Protein AF-A0A660QSX0-F1 (afdb_monomer_lite)

Structure (mmCIF, N/CA/C/O backbone):
data_AF-A0A660QSX0-F1
#
_entry.id   AF-A0A660QSX0-F1
#
loop_
_atom_site.group_PDB
_atom_site.id
_atom_site.type_symbol
_atom_site.label_atom_id
_atom_site.label_alt_id
_atom_site.label_comp_id
_atom_site.label_asym_id
_atom_site.label_entity_id
_atom_site.label_seq_id
_atom_site.pdbx_PDB_ins_code
_atom_site.Cartn_x
_atom_site.Cartn_y
_atom_site.Cartn_z
_atom_site.occupancy
_atom_site.B_iso_or_equiv
_atom_site.auth_seq_id
_atom_site.auth_comp_id
_atom_site.auth_asym_id
_atom_site.auth_atom_id
_atom_site.pdbx_PDB_model_num
ATOM 1 N N . MET A 1 1 ? -3.092 -7.867 -6.630 1.00 58.81 1 MET A N 1
ATOM 2 C CA . MET A 1 1 ? -1.644 -8.135 -6.470 1.00 58.81 1 MET A CA 1
ATOM 3 C C . MET A 1 1 ? -0.92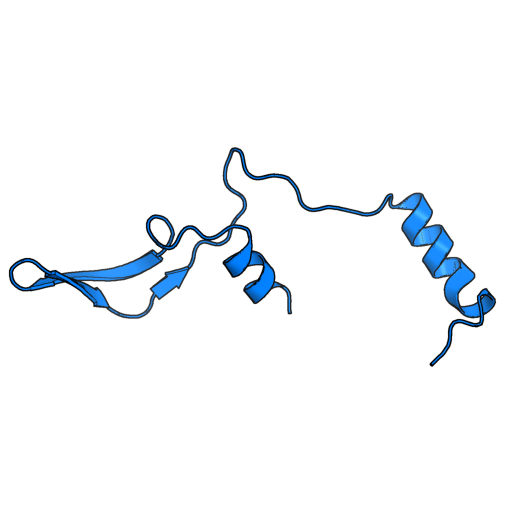0 -7.056 -5.647 1.00 58.81 1 MET A C 1
ATOM 5 O O . MET A 1 1 ? -0.126 -7.420 -4.796 1.00 58.81 1 MET A O 1
ATOM 9 N N . MET A 1 2 ? -1.224 -5.755 -5.794 1.00 78.62 2 MET A N 1
ATOM 10 C CA . MET A 1 2 ? -0.472 -4.666 -5.123 1.00 7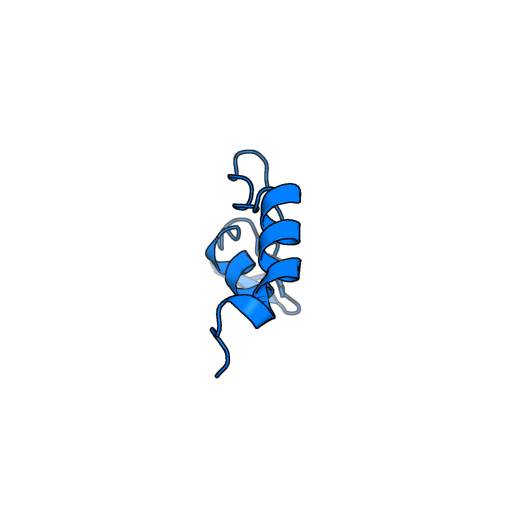8.62 2 MET A CA 1
ATOM 11 C C . MET A 1 2 ? -0.755 -4.446 -3.618 1.00 78.62 2 MET A C 1
ATOM 13 O O . MET A 1 2 ? 0.045 -3.808 -2.938 1.00 78.62 2 MET A O 1
ATOM 17 N N . ALA A 1 3 ? -1.867 -4.963 -3.078 1.00 82.94 3 ALA A N 1
ATOM 18 C CA . ALA A 1 3 ? -2.252 -4.728 -1.678 1.00 82.94 3 ALA A CA 1
ATOM 19 C C . ALA A 1 3 ? -1.292 -5.387 -0.670 1.00 82.94 3 ALA A C 1
ATOM 21 O O . ALA A 1 3 ? -0.867 -4.740 0.281 1.00 82.94 3 ALA A O 1
ATOM 22 N N . LEU A 1 4 ? -0.893 -6.641 -0.922 1.00 90.38 4 LEU A N 1
ATOM 23 C CA . LEU A 1 4 ? 0.049 -7.365 -0.061 1.00 90.38 4 LEU A CA 1
ATOM 24 C C . LEU A 1 4 ? 1.414 -6.677 -0.019 1.00 90.38 4 LEU A C 1
ATOM 26 O O . LEU A 1 4 ? 1.985 -6.513 1.051 1.00 90.38 4 LEU A O 1
ATOM 30 N N . TRP A 1 5 ? 1.915 -6.219 -1.168 1.00 90.75 5 TRP A N 1
ATOM 31 C CA . TRP A 1 5 ? 3.170 -5.472 -1.209 1.00 90.75 5 TRP A CA 1
ATOM 32 C C . TRP A 1 5 ? 3.099 -4.210 -0.343 1.00 90.75 5 TRP A C 1
ATOM 34 O O . TRP A 1 5 ? 4.012 -3.961 0.442 1.00 90.75 5 TRP A O 1
ATOM 44 N N . GLY A 1 6 ? 1.990 -3.465 -0.403 1.00 88.94 6 GLY A N 1
ATOM 45 C CA . GLY A 1 6 ? 1.778 -2.323 0.484 1.00 88.94 6 GLY A CA 1
ATOM 46 C C . GLY A 1 6 ? 1.775 -2.699 1.965 1.00 88.94 6 GLY A C 1
ATOM 47 O O . GLY A 1 6 ? 2.459 -2.053 2.755 1.00 88.94 6 GLY A O 1
ATOM 48 N N . TRP A 1 7 ? 1.088 -3.781 2.334 1.00 90.12 7 TRP A N 1
ATOM 49 C CA . TRP A 1 7 ? 1.055 -4.284 3.713 1.00 90.12 7 TRP A CA 1
ATOM 50 C C . TRP A 1 7 ? 2.412 -4.761 4.236 1.00 90.12 7 TRP A C 1
ATOM 52 O O . TRP A 1 7 ? 2.625 -4.772 5.438 1.00 90.12 7 TRP A O 1
ATOM 62 N N . PHE A 1 8 ? 3.341 -5.169 3.377 1.00 90.06 8 PHE A N 1
ATOM 63 C CA . PHE A 1 8 ? 4.656 -5.629 3.836 1.00 90.06 8 PHE A CA 1
ATOM 64 C C . PHE A 1 8 ? 5.760 -4.581 3.708 1.00 90.06 8 PHE A C 1
ATOM 66 O O . PHE A 1 8 ? 6.874 -4.822 4.163 1.00 90.06 8 PHE A O 1
ATOM 73 N N . THR A 1 9 ? 5.476 -3.420 3.115 1.00 89.75 9 THR A N 1
ATOM 74 C CA . THR A 1 9 ? 6.484 -2.365 2.919 1.00 89.75 9 THR A CA 1
ATOM 75 C C . THR A 1 9 ? 6.139 -1.038 3.588 1.00 89.75 9 THR A C 1
ATOM 77 O O . THR A 1 9 ? 7.030 -0.205 3.741 1.00 89.75 9 THR A O 1
ATOM 80 N N . ARG A 1 10 ? 4.872 -0.818 3.980 1.00 91.25 10 ARG A N 1
ATOM 81 C CA . ARG A 1 10 ? 4.376 0.503 4.433 1.00 91.25 10 ARG A CA 1
ATOM 82 C C . ARG A 1 10 ? 3.429 0.484 5.621 1.00 91.25 10 ARG A C 1
ATOM 84 O O . ARG A 1 10 ? 2.869 1.517 5.979 1.00 91.25 10 ARG A O 1
ATOM 91 N N . PHE A 1 11 ? 3.206 -0.699 6.166 1.00 91.69 11 PHE A N 1
ATOM 92 C CA . PHE A 1 11 ? 2.306 -0.931 7.278 1.00 91.69 11 PHE A CA 1
ATOM 93 C C . PHE A 1 11 ? 3.129 -1.207 8.531 1.00 91.69 11 PHE A C 1
ATOM 95 O O . PHE A 1 11 ? 3.931 -2.141 8.569 1.00 91.69 11 PHE A O 1
ATOM 102 N N . ASP A 1 12 ? 2.903 -0.390 9.548 1.00 90.69 12 ASP A N 1
ATOM 103 C CA . ASP A 1 12 ? 3.336 -0.595 10.916 1.00 90.69 12 ASP A CA 1
ATOM 104 C C . ASP A 1 12 ? 2.152 -1.175 11.719 1.00 90.69 12 ASP A C 1
ATOM 106 O O . ASP A 1 12 ? 1.182 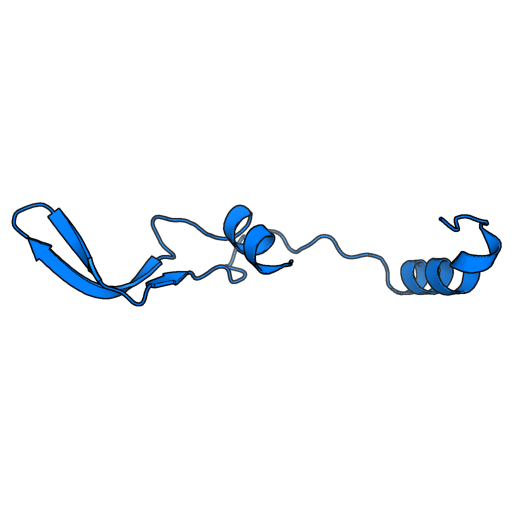-0.461 11.993 1.00 90.69 12 ASP A O 1
ATOM 110 N N . PRO A 1 13 ? 2.205 -2.454 12.138 1.00 87.81 13 PRO A N 1
ATOM 111 C CA . PRO A 1 13 ? 1.119 -3.095 12.878 1.00 87.81 13 PRO A CA 1
ATOM 112 C C . PRO A 1 13 ? 0.719 -2.399 14.179 1.00 87.81 13 PRO A C 1
ATOM 114 O O . PRO A 1 13 ? -0.399 -2.599 14.654 1.00 87.81 13 PRO A O 1
ATOM 117 N N . TYR A 1 14 ? 1.620 -1.619 14.777 1.00 87.88 14 TYR A N 1
ATOM 118 C CA . TYR A 1 14 ? 1.341 -0.888 16.004 1.00 87.88 14 TYR A CA 1
ATOM 119 C C . TYR A 1 14 ? 0.564 0.407 15.737 1.00 87.88 14 TYR A C 1
ATOM 121 O O . TYR A 1 14 ? -0.322 0.758 16.518 1.00 87.88 14 TYR A O 1
ATOM 129 N N . MET A 1 15 ? 0.862 1.098 14.634 1.00 90.00 15 MET A N 1
ATOM 130 C CA . MET A 1 15 ? 0.310 2.426 14.338 1.00 90.00 15 MET A CA 1
ATOM 131 C C . MET A 1 15 ? -0.889 2.402 13.384 1.00 90.00 15 MET A C 1
ATOM 133 O O . MET A 1 15 ? -1.779 3.243 13.508 1.00 90.00 15 MET A O 1
ATOM 137 N N . ASP A 1 16 ? -0.949 1.426 12.479 1.00 94.69 16 ASP A N 1
ATOM 138 C CA . ASP A 1 16 ? -1.768 1.517 11.262 1.00 94.69 16 ASP A CA 1
ATOM 139 C C . ASP A 1 16 ? -3.017 0.628 11.277 1.00 94.69 16 ASP A C 1
ATOM 141 O O . ASP A 1 16 ? -3.684 0.446 10.254 1.00 94.69 16 ASP A O 1
ATOM 145 N N . ILE A 1 17 ? -3.342 0.039 12.432 1.00 94.62 17 ILE A N 1
ATOM 146 C CA . ILE A 1 17 ? -4.577 -0.724 12.626 1.00 94.62 17 ILE A CA 1
ATOM 147 C C . ILE A 1 17 ? -5.641 0.177 13.259 1.00 94.62 17 ILE A C 1
ATOM 149 O O . ILE A 1 17 ? -5.568 0.572 14.429 1.00 94.62 17 ILE A O 1
ATOM 153 N N . HIS A 1 18 ? -6.701 0.434 12.495 1.00 94.56 18 HIS A N 1
ATOM 154 C CA . HIS A 1 18 ? -7.837 1.248 12.914 1.00 94.56 18 HIS A CA 1
ATOM 155 C C . HIS A 1 18 ? -9.093 0.372 13.025 1.00 94.56 18 HIS A C 1
ATOM 157 O O . HIS A 1 18 ? -9.771 0.126 12.025 1.00 94.56 18 HIS A O 1
ATOM 163 N N . PRO A 1 19 ? -9.416 -0.138 14.227 1.00 95.94 19 PRO A N 1
ATOM 164 C CA . PRO A 1 19 ? -10.646 -0.888 14.438 1.00 95.94 19 PRO A CA 1
ATOM 165 C C . PRO A 1 19 ? -11.864 0.033 14.471 1.00 95.94 19 PRO A C 1
ATOM 167 O O . PRO A 1 19 ? -11.786 1.156 14.972 1.00 95.94 19 PRO A O 1
ATOM 170 N N . ALA A 1 20 ? -13.019 -0.482 14.052 1.00 97.75 20 ALA A N 1
ATOM 171 C CA . ALA A 1 20 ? -14.295 0.220 14.181 1.00 97.75 20 ALA A CA 1
ATOM 172 C C . ALA A 1 20 ? -14.654 0.529 15.644 1.00 97.75 20 ALA A C 1
ATOM 174 O O . ALA A 1 20 ? -15.322 1.522 15.929 1.00 97.75 20 ALA A O 1
ATOM 175 N N . ARG A 1 21 ? -14.201 -0.311 16.585 1.00 97.69 21 ARG A N 1
ATOM 176 C CA . ARG A 1 21 ? -14.371 -0.092 18.025 1.00 97.69 21 ARG A CA 1
ATOM 177 C C . ARG A 1 21 ? -13.204 -0.666 18.823 1.00 97.69 21 ARG A C 1
ATOM 179 O O . ARG A 1 21 ? -12.719 -1.760 18.536 1.00 97.69 21 ARG A O 1
ATOM 186 N N . ARG A 1 22 ? -12.803 0.060 19.870 1.00 95.81 22 ARG A N 1
ATOM 187 C CA . ARG A 1 22 ? -11.839 -0.377 20.891 1.00 95.81 22 ARG A CA 1
ATOM 188 C C . ARG A 1 22 ? -12.568 -0.573 22.216 1.00 95.81 22 ARG A C 1
ATOM 190 O O . ARG A 1 22 ? -13.419 0.237 22.573 1.00 95.81 22 ARG A O 1
ATOM 197 N N . GLU A 1 23 ? -12.242 -1.637 22.934 1.00 97.44 23 GLU A N 1
ATOM 198 C CA . GLU A 1 23 ? -12.829 -1.958 24.235 1.00 97.44 23 GLU A CA 1
ATOM 199 C C . GLU A 1 23 ? -11.734 -2.402 25.205 1.00 97.44 23 GLU A C 1
ATOM 201 O O . GLU A 1 23 ? -10.901 -3.234 24.855 1.00 97.44 23 GLU A O 1
ATOM 206 N N . LEU A 1 24 ? -11.726 -1.858 26.423 1.00 97.62 24 LEU A N 1
ATOM 207 C CA . LEU A 1 24 ? -10.852 -2.342 27.490 1.00 97.62 24 LEU A CA 1
ATOM 208 C C . LEU A 1 24 ? -11.565 -3.455 28.260 1.00 97.62 24 LEU A C 1
ATOM 210 O O . LEU A 1 24 ? -12.605 -3.220 28.871 1.00 97.62 24 LEU A O 1
ATOM 214 N N . GLN A 1 25 ? -10.986 -4.654 28.254 1.00 97.31 25 GLN A N 1
ATOM 215 C CA . GLN A 1 25 ? -11.435 -5.786 29.065 1.00 97.31 25 GLN A CA 1
ATOM 216 C C . GLN A 1 25 ? -10.338 -6.137 30.073 1.00 97.31 25 GLN A C 1
ATOM 218 O O . GLN A 1 25 ? -9.349 -6.800 29.748 1.00 97.31 25 GLN A O 1
ATOM 223 N N . GLY A 1 26 ? -10.487 -5.633 31.302 1.00 95.75 26 GLY A N 1
ATOM 224 C CA . GLY A 1 26 ? -9.434 -5.685 32.316 1.00 95.75 26 GLY A CA 1
ATOM 225 C C . GLY A 1 26 ? -8.204 -4.889 31.869 1.00 95.75 26 GLY A C 1
ATOM 226 O O . GLY A 1 26 ? -8.304 -3.700 31.581 1.00 95.75 26 GLY A O 1
ATOM 227 N N . ASN A 1 27 ? -7.049 -5.551 31.780 1.00 95.25 27 ASN A N 1
ATOM 228 C CA . ASN A 1 27 ? -5.793 -4.964 31.300 1.00 95.25 27 ASN A CA 1
ATOM 229 C C . ASN A 1 27 ? -5.520 -5.214 29.801 1.00 95.25 27 ASN A C 1
ATOM 231 O O . ASN A 1 27 ? -4.398 -4.999 29.345 1.00 95.25 27 ASN A O 1
ATOM 235 N N . LYS A 1 28 ? -6.508 -5.701 29.039 1.00 95.50 28 LYS A N 1
ATOM 236 C CA . LYS A 1 28 ? -6.377 -5.996 27.605 1.00 95.50 28 LYS A CA 1
ATOM 237 C C . LYS A 1 28 ? -7.178 -5.008 26.769 1.00 95.50 28 LYS A C 1
ATOM 239 O O . LYS A 1 28 ? -8.311 -4.675 27.112 1.00 95.50 28 LYS A O 1
ATOM 244 N N . MET A 1 29 ? -6.615 -4.605 25.633 1.00 93.44 29 MET A N 1
ATOM 245 C CA . MET A 1 29 ? -7.332 -3.855 24.606 1.00 93.44 29 MET A CA 1
ATOM 246 C C . MET A 1 29 ? -7.868 -4.818 23.546 1.00 93.44 29 MET A C 1
ATOM 248 O O . MET A 1 29 ? -7.098 -5.519 22.893 1.00 93.44 29 MET A O 1
ATOM 252 N N . VAL A 1 30 ? -9.187 -4.853 23.386 1.00 95.75 30 VAL A N 1
ATOM 253 C CA . VAL A 1 30 ? -9.890 -5.647 22.376 1.00 95.75 30 VAL A CA 1
ATOM 254 C C . VAL A 1 30 ? -10.259 -4.744 21.203 1.00 95.75 30 VAL A C 1
ATOM 256 O O . VAL A 1 30 ? -10.830 -3.666 21.383 1.00 95.75 30 VAL A O 1
ATOM 259 N N . MET A 1 31 ? -9.927 -5.193 19.995 1.00 95.88 31 MET A N 1
ATOM 260 C CA . MET A 1 31 ? -10.197 -4.499 18.738 1.00 95.88 31 MET A CA 1
ATOM 261 C C . MET A 1 31 ? -11.299 -5.238 17.982 1.00 95.88 31 MET A C 1
ATOM 263 O O . MET A 1 31 ? -11.184 -6.438 17.744 1.00 95.88 31 MET A O 1
ATOM 267 N N . HIS A 1 32 ? -12.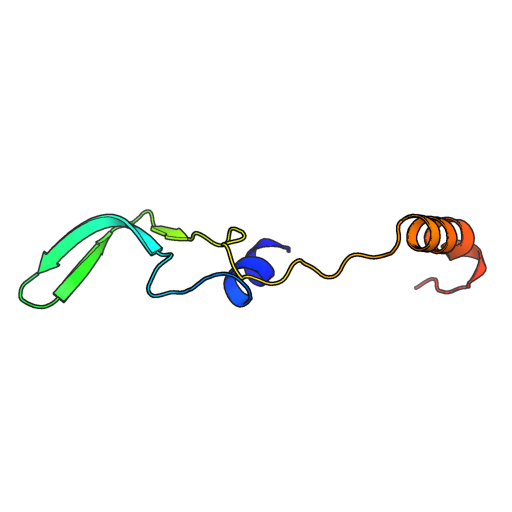368 -4.532 17.619 1.00 97.38 32 HIS A N 1
ATOM 268 C CA . HIS A 1 32 ? -13.528 -5.120 16.947 1.00 97.38 32 HIS A CA 1
ATOM 269 C C . HIS A 1 32 ? -13.536 -4.785 15.460 1.00 97.38 32 HIS A C 1
ATOM 271 O O . HIS A 1 32 ? -13.169 -3.678 15.061 1.00 97.38 32 HIS A O 1
ATOM 277 N N . PHE A 1 33 ? -13.996 -5.743 14.657 1.00 96.75 33 PHE A N 1
ATOM 278 C CA . PHE A 1 33 ? -14.161 -5.566 13.220 1.00 96.75 33 PHE A CA 1
ATOM 279 C C . PHE A 1 33 ? -15.243 -4.526 12.870 1.00 96.75 33 PHE A C 1
ATOM 281 O O . PHE A 1 33 ? -16.172 -4.317 13.654 1.00 96.75 33 PHE A O 1
ATOM 288 N N . PRO A 1 34 ? -15.170 -3.941 11.658 1.00 96.94 34 PRO A N 1
ATOM 289 C CA . PRO A 1 34 ? -14.074 -4.075 10.688 1.00 96.94 34 PRO A CA 1
ATOM 290 C C . PRO A 1 34 ? -12.759 -3.436 11.169 1.00 96.94 34 PRO A C 1
ATOM 292 O O . PRO A 1 34 ? -12.768 -2.503 11.968 1.00 96.94 34 PRO A O 1
ATOM 295 N N . LEU A 1 35 ? -11.632 -3.969 10.685 1.00 94.44 35 LEU A N 1
ATOM 296 C CA . LEU A 1 35 ? -10.303 -3.383 10.866 1.00 94.44 35 LEU A CA 1
ATOM 297 C C . LEU A 1 35 ? -9.889 -2.722 9.553 1.00 94.44 35 LEU A C 1
ATOM 299 O O . LEU A 1 35 ? -9.892 -3.376 8.510 1.00 94.44 35 LEU A O 1
ATOM 303 N N . LEU A 1 36 ? -9.512 -1.451 9.610 1.00 94.56 36 LEU A N 1
ATOM 304 C CA . LEU A 1 36 ? -8.840 -0.770 8.513 1.00 94.56 36 LEU A CA 1
ATOM 305 C C . LEU A 1 36 ? -7.324 -0.872 8.719 1.00 94.56 36 LEU A C 1
ATOM 307 O O . LEU A 1 36 ? -6.831 -0.626 9.819 1.00 94.56 36 LEU A O 1
ATOM 311 N N . ILE A 1 37 ? -6.613 -1.234 7.651 1.00 93.69 37 ILE A N 1
ATOM 312 C CA . ILE A 1 37 ? -5.148 -1.269 7.589 1.00 93.69 37 ILE A CA 1
ATOM 313 C C . ILE A 1 37 ? -4.687 -0.081 6.746 1.00 93.69 37 ILE A C 1
ATOM 315 O O . ILE A 1 37 ? -4.965 -0.043 5.543 1.00 93.69 37 ILE A O 1
ATOM 319 N N . ASP A 1 38 ? -3.976 0.865 7.356 1.00 93.38 38 ASP A N 1
ATOM 320 C CA . ASP A 1 38 ? -3.386 2.000 6.646 1.00 93.38 38 ASP A CA 1
ATOM 321 C C . ASP A 1 38 ? -1.994 1.656 6.092 1.00 93.38 38 ASP A C 1
ATOM 323 O O . ASP A 1 38 ? -0.961 1.831 6.737 1.00 93.38 38 ASP A O 1
ATOM 327 N N . ALA A 1 39 ? -1.971 1.199 4.842 1.00 93.25 39 ALA A N 1
ATOM 328 C CA . ALA A 1 39 ? -0.743 0.981 4.083 1.00 93.25 39 ALA A CA 1
ATOM 329 C C . ALA A 1 39 ? -0.476 2.099 3.058 1.00 93.25 39 ALA A C 1
ATOM 331 O O . ALA A 1 39 ? 0.017 1.825 1.958 1.00 93.25 39 ALA A O 1
ATOM 332 N N . THR A 1 40 ? -0.841 3.348 3.354 1.00 91.62 40 THR A N 1
ATOM 333 C CA . THR A 1 40 ? -0.503 4.509 2.512 1.00 91.62 40 THR A CA 1
ATOM 334 C C . THR A 1 40 ? 0.976 4.902 2.636 1.00 91.62 40 THR A C 1
ATOM 336 O O . THR A 1 40 ? 1.709 4.365 3.471 1.00 91.62 40 THR A O 1
ATOM 339 N N . TRP A 1 41 ? 1.450 5.802 1.764 1.00 90.06 41 TRP A N 1
ATOM 340 C CA . TRP A 1 41 ? 2.776 6.408 1.922 1.00 90.06 41 TRP A CA 1
ATOM 341 C C . TRP A 1 41 ? 2.742 7.420 3.052 1.00 90.06 41 TRP A C 1
ATOM 343 O O . TRP A 1 41 ? 1.956 8.365 3.021 1.00 90.06 41 TRP A O 1
ATOM 353 N N . LYS A 1 42 ? 3.634 7.229 4.018 1.00 88.88 42 LYS A N 1
ATOM 354 C CA . LYS A 1 42 ? 3.822 8.131 5.150 1.00 88.88 42 LYS A CA 1
ATOM 355 C C . LYS A 1 42 ? 5.085 8.955 4.938 1.00 88.88 42 LYS A C 1
ATOM 357 O O . LYS A 1 42 ? 5.977 8.563 4.183 1.00 88.88 42 LYS A O 1
ATOM 362 N N . GLU A 1 43 ? 5.174 10.089 5.619 1.00 89.50 43 GLU A N 1
ATOM 363 C CA . GLU A 1 43 ? 6.384 10.907 5.599 1.00 89.50 43 GLU A CA 1
ATOM 364 C C . GLU A 1 43 ? 7.605 10.080 6.042 1.00 89.50 43 GLU A C 1
ATOM 366 O O . GLU A 1 43 ? 7.531 9.275 6.970 1.00 89.50 43 GLU A O 1
ATOM 371 N N . GLY A 1 44 ? 8.721 10.231 5.325 1.00 85.31 44 GLY A N 1
ATOM 372 C CA . GLY A 1 44 ? 9.955 9.480 5.572 1.00 85.31 44 GLY A CA 1
ATOM 373 C C . GLY A 1 44 ? 10.025 8.091 4.924 1.00 85.31 44 GLY A C 1
ATOM 374 O O . GLY A 1 44 ? 11.112 7.514 4.863 1.00 85.31 44 GLY A O 1
ATOM 375 N N . TYR A 1 45 ? 8.925 7.557 4.381 1.00 86.00 45 TYR A N 1
ATOM 376 C CA . TYR A 1 45 ? 8.976 6.320 3.600 1.00 86.00 45 TYR A CA 1
ATOM 377 C C . TYR A 1 45 ? 9.620 6.578 2.240 1.00 86.00 45 TYR A C 1
ATOM 379 O O . TYR A 1 45 ? 9.377 7.598 1.593 1.00 86.00 45 TYR A O 1
ATOM 387 N N . ARG A 1 46 ? 10.440 5.628 1.780 1.00 87.06 46 ARG A N 1
ATOM 388 C CA . ARG A 1 46 ? 11.035 5.719 0.445 1.00 87.06 46 ARG A CA 1
ATOM 389 C C . ARG A 1 46 ? 9.957 5.607 -0.627 1.00 87.06 46 ARG A C 1
ATOM 391 O O . ARG A 1 46 ? 9.013 4.825 -0.502 1.00 87.06 46 ARG A O 1
ATOM 398 N N . LEU A 1 47 ? 10.121 6.38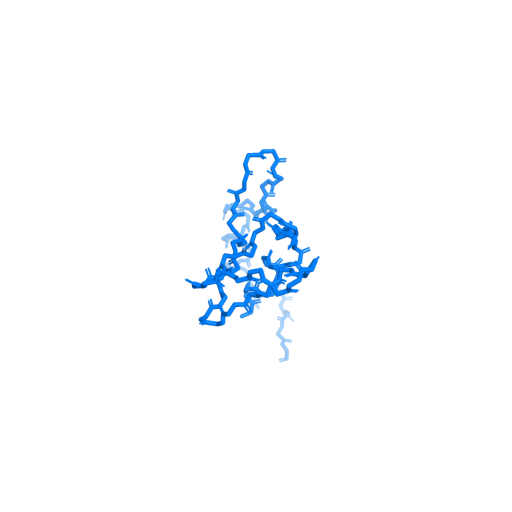8 -1.688 1.00 86.81 47 LEU A N 1
ATOM 399 C CA . LEU A 1 47 ? 9.289 6.286 -2.879 1.00 86.81 47 LEU A CA 1
ATOM 400 C C . LEU A 1 47 ? 9.447 4.899 -3.525 1.00 86.81 47 LEU A C 1
ATOM 402 O O . LEU A 1 47 ? 10.495 4.261 -3.352 1.00 86.81 47 LEU A O 1
ATOM 406 N N . PRO A 1 48 ? 8.409 4.407 -4.224 1.00 87.94 48 PRO A N 1
ATOM 407 C CA . PRO A 1 48 ? 8.544 3.205 -5.032 1.00 87.94 48 PRO A CA 1
ATOM 408 C C . PRO A 1 48 ? 9.670 3.370 -6.056 1.00 87.94 48 PRO A C 1
ATOM 410 O O . PRO A 1 48 ? 9.992 4.477 -6.483 1.00 87.94 48 PRO A O 1
ATOM 413 N N . VAL A 1 49 ? 10.265 2.248 -6.451 1.00 90.81 49 VAL A N 1
ATOM 414 C CA . VAL A 1 49 ? 11.131 2.231 -7.630 1.00 90.81 49 VAL A CA 1
ATOM 415 C C . VAL A 1 49 ? 10.225 2.278 -8.852 1.00 90.81 49 VAL A C 1
ATOM 417 O O . VAL A 1 49 ? 9.340 1.433 -8.987 1.00 90.81 49 VAL A O 1
ATOM 420 N N . GLU A 1 50 ? 10.459 3.255 -9.717 1.00 92.31 50 GLU A N 1
ATOM 421 C CA . GLU A 1 50 ? 9.739 3.442 -10.974 1.00 92.31 50 GLU A CA 1
ATOM 422 C C . GLU A 1 50 ? 10.736 3.394 -12.133 1.00 92.31 50 GLU A C 1
ATOM 424 O O . GLU A 1 50 ? 11.915 3.730 -11.971 1.00 92.31 50 GLU A O 1
ATOM 429 N N . PHE A 1 51 ? 10.279 2.917 -13.289 1.00 96.00 51 PHE A N 1
ATOM 430 C CA . PHE A 1 51 ? 11.086 2.933 -14.501 1.00 96.00 51 PHE A CA 1
ATOM 431 C C . PHE A 1 51 ? 11.118 4.339 -15.101 1.00 96.00 51 PHE A C 1
ATOM 433 O O . PHE A 1 51 ? 10.201 5.134 -14.911 1.00 96.00 51 PHE A O 1
ATOM 440 N N . ASP A 1 52 ? 12.183 4.633 -15.844 1.00 96.88 52 ASP A N 1
ATOM 441 C CA . ASP A 1 52 ? 12.212 5.807 -16.712 1.00 96.88 52 ASP A CA 1
ATOM 442 C C . ASP A 1 52 ? 11.154 5.625 -17.824 1.00 96.88 52 ASP A C 1
ATOM 444 O O . ASP A 1 52 ? 11.229 4.617 -18.541 1.00 96.88 52 ASP A O 1
ATOM 448 N N . PRO A 1 53 ? 10.185 6.551 -17.980 1.00 97.12 53 PRO A N 1
ATOM 449 C CA . PRO A 1 53 ? 9.085 6.398 -18.932 1.00 97.12 53 PRO A CA 1
ATOM 450 C C . PRO A 1 53 ? 9.537 6.232 -20.386 1.00 97.12 53 PRO A C 1
ATOM 452 O O . PRO A 1 53 ? 8.944 5.452 -21.132 1.00 97.12 53 PRO A O 1
ATOM 455 N N . ASP A 1 54 ? 10.609 6.917 -20.794 1.00 98.06 54 ASP A N 1
ATOM 456 C CA . ASP A 1 54 ? 11.105 6.853 -22.172 1.00 98.06 54 ASP A CA 1
ATOM 457 C C . ASP A 1 54 ?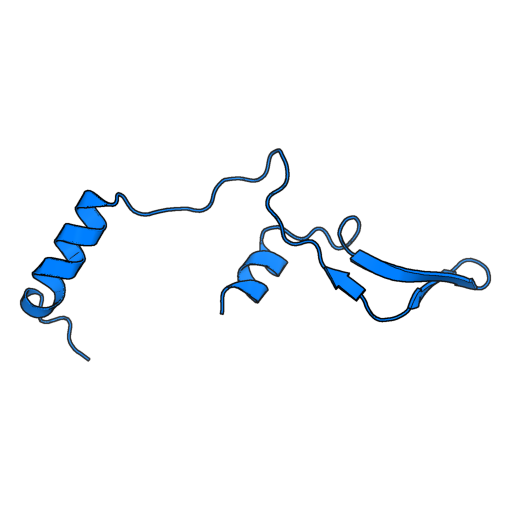 11.740 5.483 -22.450 1.00 98.06 54 ASP A C 1
ATOM 459 O O . ASP A 1 54 ? 11.636 4.926 -23.548 1.00 98.06 54 ASP A O 1
ATOM 463 N N . ILE A 1 55 ? 12.385 4.905 -21.434 1.00 97.62 55 ILE A N 1
ATOM 464 C CA . ILE A 1 55 ? 12.979 3.570 -21.515 1.00 97.62 55 ILE A CA 1
ATOM 465 C C . ILE A 1 55 ? 11.902 2.491 -21.482 1.00 97.62 55 ILE A C 1
ATOM 467 O O . ILE A 1 55 ? 11.981 1.551 -22.273 1.00 97.62 55 ILE A O 1
ATOM 471 N N . GLU A 1 56 ? 10.908 2.625 -20.603 1.00 97.25 56 GLU A N 1
ATOM 472 C CA . GLU A 1 56 ? 9.761 1.720 -20.535 1.00 97.25 56 GLU A CA 1
ATOM 473 C C . GLU A 1 56 ? 9.038 1.668 -21.884 1.00 97.25 56 GLU A C 1
ATOM 475 O O . GLU A 1 56 ? 8.844 0.581 -22.432 1.00 97.25 56 GLU A O 1
ATOM 480 N N . GLN A 1 57 ? 8.740 2.830 -22.476 1.00 97.50 57 GLN A N 1
ATOM 481 C CA . GLN A 1 57 ? 8.110 2.903 -23.793 1.00 97.50 57 GLN A CA 1
ATOM 482 C C . GLN A 1 57 ? 8.969 2.225 -24.863 1.00 97.50 57 GLN A C 1
ATOM 484 O O . GLN A 1 57 ? 8.478 1.375 -25.604 1.00 97.50 57 GLN A O 1
ATOM 489 N N . ARG A 1 58 ? 10.273 2.526 -24.902 1.00 97.56 58 ARG A N 1
ATOM 490 C CA . ARG A 1 58 ? 11.188 1.914 -25.872 1.00 97.56 58 ARG A CA 1
ATOM 491 C C . ARG A 1 58 ? 11.247 0.392 -25.737 1.00 97.56 58 ARG A C 1
ATOM 493 O O . ARG A 1 58 ? 11.359 -0.296 -26.748 1.00 97.56 58 ARG A O 1
ATOM 500 N N . VAL A 1 59 ? 11.234 -0.145 -24.518 1.00 95.94 59 VAL A N 1
ATOM 501 C CA . VAL A 1 59 ? 11.235 -1.599 -24.289 1.00 95.94 59 VAL A CA 1
ATOM 502 C C . VAL A 1 59 ? 9.919 -2.212 -24.755 1.00 95.94 59 VAL A C 1
ATOM 504 O O . VAL A 1 59 ? 9.952 -3.233 -25.438 1.00 95.94 59 VAL A O 1
ATOM 507 N N . ASN A 1 60 ? 8.790 -1.572 -24.447 1.00 95.25 60 ASN A N 1
ATOM 508 C CA . ASN A 1 60 ? 7.469 -2.022 -24.881 1.00 95.25 60 ASN A CA 1
ATOM 509 C C . ASN A 1 60 ? 7.351 -2.055 -26.413 1.00 95.25 60 ASN A C 1
ATOM 511 O O . ASN A 1 60 ? 6.921 -3.066 -26.962 1.00 95.25 60 ASN A O 1
ATOM 515 N N . ASP A 1 61 ? 7.806 -1.009 -27.109 1.00 96.38 61 ASP A N 1
ATOM 516 C CA . ASP A 1 61 ? 7.748 -0.920 -28.578 1.00 96.38 61 ASP A CA 1
ATOM 517 C C . ASP A 1 61 ? 8.556 -2.023 -29.277 1.00 96.38 61 ASP A C 1
ATOM 519 O O . ASP A 1 61 ? 8.222 -2.462 -30.376 1.00 96.38 61 ASP A O 1
ATOM 523 N N . ASN A 1 62 ? 9.640 -2.469 -28.642 1.00 95.38 62 ASN A N 1
ATOM 524 C CA . ASN A 1 62 ? 10.550 -3.467 -29.193 1.00 95.38 62 ASN A CA 1
ATOM 525 C C . ASN A 1 62 ? 10.305 -4.879 -28.637 1.00 95.38 62 ASN A C 1
ATOM 527 O O . ASN A 1 62 ? 11.036 -5.796 -29.017 1.00 95.38 62 ASN A O 1
ATOM 531 N N . TRP A 1 63 ? 9.310 -5.074 -27.765 1.00 94.88 63 TRP A N 1
ATOM 532 C CA . TRP A 1 63 ? 9.112 -6.322 -27.020 1.00 94.88 63 TRP A CA 1
ATOM 533 C C . TRP A 1 63 ? 9.035 -7.553 -27.935 1.00 94.88 63 TRP A C 1
ATOM 535 O O . TRP A 1 63 ? 9.762 -8.528 -27.733 1.00 94.88 63 TRP A O 1
ATOM 545 N N . ASP A 1 64 ? 8.248 -7.459 -29.010 1.00 92.31 64 ASP A N 1
ATOM 546 C CA . ASP A 1 64 ? 8.070 -8.533 -29.998 1.00 92.31 64 ASP A CA 1
ATOM 547 C C . ASP A 1 64 ? 9.359 -8.845 -30.777 1.00 92.31 64 ASP A C 1
ATOM 549 O O . ASP A 1 64 ? 9.598 -9.984 -31.183 1.00 92.31 64 ASP A O 1
ATOM 553 N N . SER A 1 65 ? 10.227 -7.846 -30.964 1.00 94.19 65 SER A N 1
ATOM 554 C CA . SER A 1 65 ? 11.496 -8.001 -31.687 1.00 94.19 65 SER A CA 1
ATOM 555 C C . SER A 1 65 ? 12.560 -8.741 -30.877 1.00 94.19 65 SER A C 1
ATOM 557 O O . SER A 1 65 ? 13.488 -9.312 -31.450 1.00 94.19 65 SER A O 1
ATOM 559 N N . TYR A 1 66 ? 12.430 -8.755 -29.548 1.00 92.56 66 TYR A N 1
ATOM 560 C CA . TYR A 1 66 ? 13.406 -9.393 -28.671 1.00 92.56 66 TYR A CA 1
ATOM 561 C C . TYR A 1 66 ? 13.316 -10.920 -28.682 1.00 92.56 66 TYR A C 1
ATOM 563 O O . TYR A 1 66 ? 14.202 -11.583 -28.144 1.00 92.56 66 TYR A O 1
ATOM 571 N N . GLY A 1 67 ? 12.264 -11.495 -29.278 1.00 86.81 67 GLY A N 1
ATOM 572 C CA . GLY A 1 67 ? 12.051 -12.942 -29.271 1.00 86.81 67 GLY A CA 1
ATOM 573 C C . GLY A 1 67 ? 11.826 -13.502 -27.862 1.00 86.81 67 GLY A C 1
ATOM 574 O O . GLY A 1 67 ? 11.993 -14.699 -27.646 1.00 86.81 67 GLY A O 1
ATOM 575 N N . ILE A 1 68 ? 11.453 -12.642 -26.906 1.00 86.38 68 ILE A N 1
ATOM 576 C CA . ILE A 1 68 ? 11.120 -12.993 -25.520 1.00 86.38 68 ILE A CA 1
ATOM 577 C C . ILE A 1 68 ? 9.610 -13.271 -25.465 1.00 86.38 68 ILE A C 1
ATOM 579 O O . ILE A 1 68 ? 8.839 -12.584 -24.800 1.00 86.38 68 ILE A O 1
ATOM 583 N N . GLY A 1 69 ? 9.175 -14.248 -26.256 1.00 76.06 69 GLY A N 1
ATOM 584 C CA . GLY A 1 69 ? 7.833 -14.819 -26.188 1.00 76.06 69 GLY A CA 1
ATOM 585 C C . GLY A 1 69 ? 7.874 -16.138 -25.420 1.00 76.06 69 GLY A C 1
ATOM 586 O O . GLY A 1 69 ? 8.825 -16.901 -25.580 1.00 76.06 69 GLY A O 1
ATOM 587 N N . ILE A 1 70 ? 6.866 -16.369 -24.574 1.00 58.00 70 ILE A N 1
ATOM 588 C CA . ILE A 1 70 ? 6.618 -17.636 -23.858 1.00 58.00 70 ILE A CA 1
ATOM 589 C C . ILE A 1 70 ? 6.225 -18.729 -24.854 1.00 58.00 70 ILE A C 1
ATOM 591 O O . ILE A 1 70 ? 5.391 -18.424 -25.738 1.00 58.00 70 ILE A O 1
#

Secondary structure (DSSP, 8-state):
-HHHHHHHHS--TTTSEEEEEEEEETTEEEEEEEEEE--S--TTPPPPP---HHHHHHHHHTGGGGT---

Foldseek 3Di:
DVPVVLCVQQFDPVPFWDAPDWDDDPPDIDGHDDIGGDSDDDPPRDDDDDDDPVVVVVCVVCVVVVVPDD

pLDDT: mean 91.62, std 7.29, range [58.0, 98.06]

Sequence (70 aa):
MMALWGWFTRFDPYMDIHPARRELQGNKMVMHFPLLIDATWKEGYRLPVEFDPDIEQRVNDNWDSYGIGI

Radius of gyration: 20.77 Å; chains: 1; bounding box: 28×28×64 Å